Protein AF-A0A6I1R5K1-F1 (afdb_monomer)

Mean predicted aligned error: 6.06 Å

pLDDT: mean 92.63, std 6.83, range [60.19, 98.0]

Sequence (140 aa):
MSELDLLKAGERQMTICNACRYCEGYCAVFPAMELRRTFTKADLTYLANLCFDCRDCYYACQYAPPHEFGVNIPKLMAELRTETYRRYSWPAILSALFKRNGLAVTLITAAALLMILALVLAFRGSDVLLATHLGEGAFY

Structure (mmCIF, N/CA/C/O backbone):
data_AF-A0A6I1R5K1-F1
#
_entry.id   AF-A0A6I1R5K1-F1
#
loop_
_atom_site.group_PDB
_atom_site.id
_atom_site.type_symbol
_atom_site.label_atom_id
_atom_site.label_alt_id
_atom_site.label_comp_id
_atom_site.label_asym_id
_atom_site.label_entity_id
_atom_site.label_seq_id
_atom_site.pdbx_PDB_ins_code
_atom_site.Cartn_x
_atom_site.Cartn_y
_atom_site.Cartn_z
_atom_site.occupancy
_atom_site.B_iso_or_equiv
_atom_site.auth_seq_id
_atom_site.auth_comp_id
_atom_site.auth_asym_id
_atom_site.auth_atom_id
_atom_site.pdbx_PDB_model_num
ATOM 1 N N . MET A 1 1 ? 8.895 -3.857 10.808 1.00 74.94 1 MET A N 1
ATOM 2 C CA . MET A 1 1 ? 7.894 -4.428 11.730 1.00 74.94 1 MET A CA 1
ATOM 3 C C . MET A 1 1 ? 7.699 -5.887 11.370 1.00 74.94 1 MET A C 1
ATOM 5 O O . MET A 1 1 ? 7.860 -6.215 10.198 1.00 74.94 1 MET A O 1
ATOM 9 N N . SER A 1 2 ? 7.450 -6.759 12.345 1.00 89.44 2 SER A N 1
ATOM 10 C CA . SER A 1 2 ? 7.074 -8.146 12.051 1.00 89.44 2 SER A CA 1
ATOM 11 C C . SER A 1 2 ? 5.627 -8.212 11.545 1.00 89.44 2 SER A C 1
ATOM 13 O O . SER A 1 2 ? 4.863 -7.265 11.732 1.00 89.44 2 SER A O 1
ATOM 15 N N . GLU A 1 3 ? 5.225 -9.328 10.930 1.00 91.31 3 GLU A N 1
ATOM 16 C CA . GLU A 1 3 ? 3.824 -9.534 10.529 1.00 91.31 3 GLU A CA 1
ATOM 17 C C . GLU A 1 3 ? 2.873 -9.437 11.730 1.00 91.31 3 GLU A C 1
ATOM 19 O O . GLU A 1 3 ? 1.810 -8.833 11.631 1.00 91.31 3 GLU A O 1
ATOM 24 N N . LEU A 1 4 ? 3.264 -9.982 12.886 1.00 95.12 4 LEU A N 1
ATOM 25 C CA . LEU A 1 4 ? 2.448 -9.918 14.097 1.00 95.12 4 LEU A CA 1
ATOM 26 C C . LEU A 1 4 ? 2.225 -8.470 14.552 1.00 95.12 4 LEU A C 1
ATOM 28 O O . LEU A 1 4 ? 1.115 -8.120 14.950 1.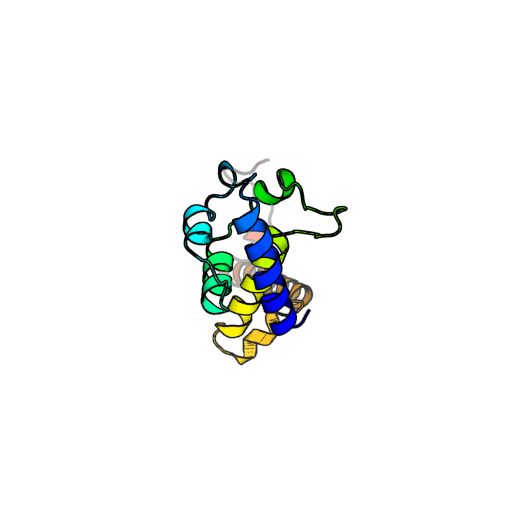00 95.12 4 LEU A O 1
ATOM 32 N N . ASP A 1 5 ? 3.255 -7.627 14.461 1.00 96.50 5 ASP A N 1
ATOM 33 C CA . ASP A 1 5 ? 3.136 -6.205 14.795 1.00 96.50 5 ASP A CA 1
ATOM 34 C C . ASP A 1 5 ? 2.190 -5.487 13.827 1.00 96.50 5 ASP A C 1
ATOM 36 O O . ASP A 1 5 ? 1.389 -4.660 14.258 1.00 96.50 5 ASP A O 1
ATOM 40 N N . LEU A 1 6 ? 2.244 -5.824 12.532 1.00 96.06 6 LEU A N 1
ATOM 41 C CA . LEU A 1 6 ? 1.338 -5.274 11.519 1.00 96.06 6 LEU A CA 1
ATOM 42 C C . LEU A 1 6 ? -0.112 -5.688 11.765 1.00 96.06 6 LEU A C 1
ATOM 44 O O . LEU A 1 6 ? -1.005 -4.857 11.645 1.00 96.06 6 LEU A O 1
ATOM 48 N N . LEU A 1 7 ? -0.358 -6.944 12.144 1.00 97.31 7 LEU A N 1
ATOM 49 C CA . LEU A 1 7 ? -1.706 -7.423 12.454 1.00 97.31 7 LEU A CA 1
ATOM 50 C C . LEU A 1 7 ? -2.275 -6.737 13.701 1.00 97.31 7 LEU A C 1
ATOM 52 O O . LEU A 1 7 ? -3.405 -6.260 13.661 1.00 97.31 7 LEU A O 1
ATOM 56 N N . LYS A 1 8 ? -1.475 -6.593 14.767 1.00 97.75 8 LYS A N 1
ATOM 57 C CA . LYS A 1 8 ? -1.873 -5.849 15.976 1.00 97.75 8 LYS A CA 1
ATOM 58 C C . LYS A 1 8 ? -2.135 -4.370 15.681 1.00 97.75 8 LYS A C 1
ATOM 60 O O . LYS A 1 8 ? -3.121 -3.801 16.147 1.00 97.75 8 LYS A O 1
ATOM 65 N N . ALA A 1 9 ? -1.265 -3.736 14.891 1.00 97.50 9 ALA A N 1
ATOM 66 C CA . ALA A 1 9 ? -1.455 -2.356 14.456 1.00 97.50 9 ALA A CA 1
ATOM 67 C C . ALA A 1 9 ? -2.706 -2.212 13.578 1.00 97.50 9 ALA A C 1
ATOM 69 O O . ALA A 1 9 ? -3.423 -1.220 13.708 1.00 97.50 9 ALA A O 1
ATOM 70 N N . GLY A 1 10 ? -2.976 -3.205 12.729 1.00 97.44 10 GLY A N 1
ATOM 71 C CA . GLY A 1 10 ? -4.160 -3.280 11.890 1.00 97.44 10 GLY A CA 1
ATOM 72 C C . GLY A 1 10 ? -5.435 -3.348 12.700 1.00 97.44 10 GLY A C 1
ATOM 73 O O . GLY A 1 10 ? -6.303 -2.498 12.536 1.00 97.44 10 GLY A O 1
ATOM 74 N N . GLU A 1 11 ? -5.515 -4.282 13.637 1.00 97.94 11 GLU A N 1
ATOM 75 C CA . GLU A 1 11 ? -6.666 -4.414 14.523 1.00 97.94 11 GLU A CA 1
ATOM 76 C C . GLU A 1 11 ? -6.954 -3.107 15.275 1.00 97.94 11 GLU A C 1
ATOM 78 O O . GLU A 1 11 ? -8.075 -2.594 15.229 1.00 97.94 11 GLU A O 1
ATOM 83 N N . ARG A 1 12 ? -5.923 -2.496 15.875 1.00 97.75 12 ARG A N 1
ATOM 84 C CA . ARG A 1 12 ? -6.049 -1.220 16.593 1.00 97.75 12 ARG A CA 1
ATOM 85 C C . ARG A 1 12 ? -6.531 -0.088 15.686 1.00 97.75 12 ARG A C 1
ATOM 87 O O . ARG A 1 12 ? -7.491 0.602 16.020 1.00 97.75 12 ARG A O 1
ATOM 94 N N . GLN A 1 13 ? -5.849 0.149 14.567 1.00 97.62 13 GLN A N 1
ATOM 95 C CA . GLN A 1 13 ? -6.148 1.299 13.711 1.00 97.62 13 GLN A CA 1
ATOM 96 C C . GLN A 1 13 ? -7.495 1.156 13.003 1.00 97.62 13 GLN A C 1
ATOM 98 O O . GLN A 1 13 ? -8.215 2.143 12.880 1.00 97.62 13 GLN A O 1
ATOM 103 N N . MET A 1 14 ? -7.868 -0.058 12.592 1.00 97.50 14 MET A N 1
ATOM 104 C CA . MET A 1 14 ? -9.171 -0.310 11.980 1.00 97.50 14 MET A CA 1
ATOM 105 C C . MET A 1 14 ? -10.312 -0.188 12.992 1.00 97.50 14 MET A C 1
ATOM 107 O O . MET A 1 14 ? -11.361 0.348 12.648 1.00 97.50 14 MET A O 1
ATOM 111 N N . THR A 1 15 ? -10.089 -0.575 14.252 1.00 97.06 15 THR A N 1
ATOM 112 C CA . THR A 1 15 ? -11.052 -0.333 15.340 1.00 97.06 15 THR A CA 1
ATOM 113 C C . THR A 1 15 ? -11.280 1.165 15.558 1.00 97.06 15 THR A C 1
ATOM 115 O O . THR A 1 15 ? -12.423 1.609 15.603 1.00 97.06 15 THR A O 1
ATOM 118 N N . ILE A 1 16 ? -10.210 1.969 15.605 1.00 96.75 16 ILE A N 1
ATOM 119 C CA . ILE A 1 16 ? -10.315 3.436 15.714 1.00 96.75 16 ILE A CA 1
ATOM 120 C C . ILE A 1 16 ? -11.026 4.026 14.484 1.00 96.75 16 ILE A C 1
ATOM 122 O O . ILE A 1 16 ? -11.903 4.878 14.619 1.00 96.75 16 ILE A O 1
ATOM 126 N N . CYS A 1 17 ? -10.678 3.559 13.282 1.00 96.25 17 CYS A N 1
ATOM 127 C CA . CYS A 1 17 ? -11.280 4.009 12.029 1.00 96.25 17 CYS A CA 1
ATOM 128 C C . CYS A 1 17 ? -12.792 3.736 11.990 1.00 96.25 17 CYS A C 1
ATOM 130 O O . CYS A 1 17 ? -13.562 4.661 11.724 1.00 96.25 17 CYS A O 1
ATOM 132 N N . ASN A 1 18 ? -13.216 2.509 12.316 1.00 96.44 18 ASN A N 1
ATOM 133 C CA . ASN A 1 18 ? -14.629 2.122 12.310 1.00 96.44 18 ASN A CA 1
ATOM 134 C C . ASN A 1 18 ? -15.432 2.764 13.452 1.00 96.44 18 ASN A C 1
ATOM 136 O O . ASN A 1 18 ? -16.634 2.959 13.322 1.00 96.44 18 ASN A O 1
ATOM 140 N N . ALA A 1 19 ? -14.786 3.134 14.559 1.00 95.56 19 ALA A N 1
ATOM 141 C CA . ALA A 1 19 ? -15.440 3.903 15.615 1.00 95.56 19 ALA A CA 1
ATOM 142 C C . ALA A 1 19 ? -15.668 5.371 15.210 1.00 95.56 19 ALA A C 1
ATOM 144 O O . ALA A 1 19 ? -16.709 5.942 15.515 1.00 95.56 19 ALA A O 1
ATOM 145 N N . CYS A 1 20 ? -14.696 5.987 14.527 1.00 96.25 20 CYS A N 1
ATOM 146 C CA . CYS A 1 20 ? -14.725 7.411 14.188 1.00 96.25 20 CYS A CA 1
ATOM 147 C C . CYS A 1 20 ? -15.591 7.730 12.968 1.00 96.25 20 CYS A C 1
ATOM 149 O O . CYS A 1 20 ? -16.335 8.706 12.984 1.00 96.25 20 CYS A O 1
ATOM 151 N N . ARG A 1 21 ? -15.442 6.950 11.890 1.00 95.31 21 ARG A N 1
ATOM 152 C CA . ARG A 1 21 ? -16.187 7.062 10.620 1.00 95.31 21 ARG A CA 1
ATOM 153 C C . ARG A 1 21 ? -16.194 8.435 9.926 1.00 95.31 21 ARG A C 1
ATOM 155 O O . ARG A 1 21 ? -16.790 8.573 8.869 1.00 95.31 21 ARG A O 1
ATOM 162 N N . TYR A 1 22 ? -15.464 9.430 10.430 1.00 94.31 22 TYR A N 1
ATOM 163 C CA . TYR A 1 22 ? -15.468 10.800 9.902 1.00 94.31 22 TYR A CA 1
ATOM 164 C C . TYR A 1 22 ? -15.126 10.889 8.406 1.00 94.31 22 TYR A C 1
ATOM 166 O O . TYR A 1 22 ? -15.685 11.702 7.677 1.00 94.31 22 TYR A O 1
ATOM 174 N N . CYS A 1 23 ? -14.203 10.044 7.941 1.00 93.81 23 CYS A N 1
ATOM 175 C CA . CYS A 1 23 ? -13.742 10.023 6.554 1.00 93.81 23 CYS A CA 1
ATOM 176 C C . CYS A 1 23 ? -14.414 8.939 5.688 1.00 93.81 23 CYS A C 1
ATOM 178 O O . CYS A 1 23 ? -13.885 8.605 4.627 1.00 93.81 23 CYS A O 1
ATOM 180 N N . GLU A 1 24 ? -15.552 8.375 6.111 1.00 94.31 24 GLU A N 1
ATOM 181 C CA . GLU A 1 24 ? -16.179 7.231 5.429 1.00 94.31 24 GLU A CA 1
ATOM 182 C C . GLU A 1 24 ? -16.499 7.489 3.950 1.00 94.31 24 GLU A C 1
ATOM 184 O O . GLU A 1 24 ? -16.238 6.629 3.113 1.00 94.31 24 GLU A O 1
ATOM 189 N N . GLY A 1 25 ? -16.941 8.704 3.606 1.00 94.94 25 GLY A N 1
ATOM 190 C CA . GLY A 1 25 ? -17.258 9.092 2.227 1.00 94.94 25 GLY A CA 1
ATOM 191 C C . GLY A 1 25 ? -16.047 9.246 1.297 1.00 94.94 25 GLY A C 1
ATOM 192 O O . GLY A 1 25 ? -16.221 9.288 0.084 1.00 94.94 25 GLY A O 1
ATOM 193 N N . TYR A 1 26 ? -14.824 9.306 1.835 1.00 95.62 26 TYR A N 1
ATOM 194 C CA . TYR A 1 26 ? -13.596 9.439 1.038 1.00 95.62 26 TYR A CA 1
ATOM 195 C C . TYR A 1 26 ? -13.001 8.088 0.628 1.00 95.62 26 TYR A C 1
ATOM 197 O O . TYR A 1 26 ? -12.158 8.016 -0.262 1.00 95.62 26 TYR A O 1
ATOM 205 N N . CYS A 1 27 ? -13.375 7.002 1.307 1.00 96.31 27 CYS A N 1
ATOM 206 C CA . CYS A 1 27 ? -12.711 5.715 1.161 1.00 96.31 27 CYS A CA 1
ATOM 207 C C . CYS A 1 27 ? -13.632 4.688 0.499 1.00 96.31 27 CYS A C 1
ATOM 209 O O . CYS A 1 27 ? -14.542 4.161 1.130 1.00 96.31 27 CYS A O 1
ATOM 211 N N . ALA A 1 28 ? -13.325 4.296 -0.740 1.00 95.69 28 ALA A N 1
ATOM 212 C CA . ALA A 1 28 ? -14.084 3.260 -1.454 1.00 95.69 28 ALA A CA 1
ATOM 213 C C . ALA A 1 28 ? -14.036 1.869 -0.782 1.00 95.69 28 ALA A C 1
ATOM 215 O O . ALA A 1 28 ? -14.866 1.010 -1.065 1.00 95.69 28 ALA A O 1
ATOM 216 N N . VAL A 1 29 ? -13.081 1.634 0.125 1.00 96.44 29 VAL A N 1
ATOM 217 C CA . VAL A 1 29 ? -12.977 0.388 0.911 1.00 96.44 29 VAL A CA 1
ATOM 218 C C . VAL A 1 29 ? -13.914 0.401 2.123 1.00 96.44 29 VAL A C 1
ATOM 220 O O . VAL A 1 29 ? -14.210 -0.652 2.693 1.00 96.44 29 VAL A O 1
ATOM 223 N N . PHE A 1 30 ? -14.388 1.578 2.536 1.00 96.25 30 PHE A N 1
ATOM 224 C CA . PHE A 1 30 ? -15.159 1.746 3.761 1.00 96.25 30 PH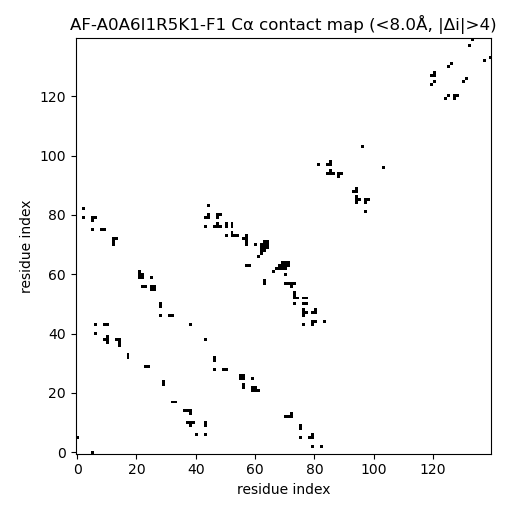E A CA 1
ATOM 225 C C . PHE A 1 30 ? -16.420 0.870 3.829 1.00 96.25 30 PHE A C 1
ATOM 227 O O . PHE A 1 30 ? -16.587 0.222 4.861 1.00 96.25 30 PHE A O 1
ATOM 234 N N . PRO A 1 31 ? -17.229 0.718 2.757 1.00 96.38 31 PRO A N 1
ATOM 235 C CA . PRO A 1 31 ? -18.410 -0.149 2.782 1.00 96.38 31 PRO A CA 1
ATOM 236 C C . PRO A 1 31 ? -18.097 -1.612 3.108 1.00 96.38 31 PRO A C 1
ATOM 238 O O . PRO A 1 31 ? -18.886 -2.304 3.739 1.00 96.38 31 PRO A O 1
ATOM 241 N N . ALA A 1 32 ? -16.923 -2.110 2.709 1.00 96.44 32 ALA A N 1
ATOM 242 C CA . ALA A 1 32 ? -16.482 -3.436 3.123 1.00 96.44 32 ALA A CA 1
ATOM 243 C C . ALA A 1 32 ? -16.005 -3.418 4.583 1.00 96.44 32 ALA A C 1
ATOM 245 O O . ALA A 1 32 ? -16.286 -4.333 5.357 1.00 96.44 32 ALA A O 1
ATOM 246 N N . MET A 1 33 ? -15.252 -2.392 4.962 1.00 96.38 33 MET A N 1
ATOM 247 C CA . MET A 1 33 ? -14.650 -2.253 6.284 1.00 96.38 33 MET A CA 1
ATOM 248 C C . MET A 1 33 ? -15.693 -2.178 7.406 1.00 96.38 33 MET A C 1
ATOM 250 O O . MET A 1 33 ? -15.564 -2.893 8.397 1.00 96.38 33 MET A O 1
ATOM 254 N N . GLU A 1 34 ? -16.741 -1.375 7.233 1.00 95.38 34 GLU A N 1
ATOM 255 C CA . GLU A 1 34 ? -17.719 -1.079 8.284 1.00 95.38 34 GLU A CA 1
ATOM 256 C C . GLU A 1 34 ? -18.556 -2.281 8.737 1.00 95.38 34 GLU A C 1
ATOM 258 O O . GLU A 1 34 ? -19.043 -2.313 9.867 1.00 95.38 34 GLU A O 1
ATOM 263 N N . LEU A 1 35 ? -18.672 -3.304 7.885 1.00 94.81 35 LEU A N 1
ATOM 264 C CA . LEU A 1 35 ? -19.398 -4.544 8.172 1.00 94.81 35 LEU A CA 1
ATOM 265 C C . LEU A 1 35 ? -18.694 -5.411 9.231 1.00 94.81 35 LEU A C 1
ATOM 267 O O . LEU A 1 35 ? -19.230 -6.435 9.657 1.00 94.81 35 LEU A O 1
ATOM 271 N N . ARG A 1 36 ? -17.482 -5.031 9.654 1.00 94.56 36 ARG A N 1
ATOM 272 C CA . ARG A 1 36 ? -16.623 -5.799 10.559 1.00 94.56 36 ARG A CA 1
ATOM 273 C C . ARG A 1 36 ? -16.546 -5.139 11.930 1.00 94.56 36 ARG A C 1
ATOM 275 O O . ARG A 1 36 ? -16.199 -3.970 12.056 1.00 94.56 36 ARG A O 1
ATOM 282 N N . ARG A 1 37 ? -16.814 -5.920 12.978 1.00 91.50 37 ARG A N 1
ATOM 283 C CA . ARG A 1 37 ? -16.642 -5.499 14.385 1.00 91.50 37 ARG A CA 1
ATOM 284 C C . ARG A 1 37 ? -15.290 -5.908 14.963 1.00 91.50 37 ARG A C 1
ATOM 286 O O . ARG A 1 37 ? -14.788 -5.267 15.875 1.00 91.50 37 ARG A O 1
ATOM 293 N N . THR A 1 38 ? -14.720 -6.975 14.420 1.00 94.38 38 THR A N 1
ATOM 294 C CA . THR A 1 38 ? -13.397 -7.503 14.750 1.00 94.38 38 THR A CA 1
ATOM 295 C C . THR A 1 38 ? -12.596 -7.606 13.465 1.00 94.38 38 THR A C 1
ATOM 297 O O . THR A 1 38 ? -13.129 -8.054 12.450 1.00 94.38 38 THR A O 1
ATOM 300 N N . PHE A 1 39 ? -11.324 -7.224 13.499 1.00 97.25 39 PHE A N 1
ATOM 301 C CA . PHE A 1 39 ? -10.469 -7.219 12.315 1.00 97.25 39 PHE A CA 1
ATOM 302 C C . PHE A 1 39 ? -9.492 -8.385 12.377 1.00 97.25 39 PHE A C 1
ATOM 304 O O . PHE A 1 39 ? -8.361 -8.250 12.839 1.00 97.25 39 PHE A O 1
ATOM 311 N N . THR A 1 40 ? -9.947 -9.554 11.923 1.00 97.19 40 THR A N 1
ATOM 312 C CA . THR A 1 40 ? -9.105 -10.752 11.893 1.00 97.19 40 THR A CA 1
ATOM 313 C C . THR A 1 40 ? -7.978 -10.605 10.871 1.00 97.19 40 THR A C 1
ATOM 315 O O . THR A 1 40 ? -8.004 -9.751 9.982 1.00 97.19 40 THR A O 1
ATOM 318 N N . LYS A 1 41 ? -6.995 -11.508 10.919 1.00 96.88 41 LYS A N 1
ATOM 319 C CA . LYS A 1 41 ? -5.956 -11.592 9.885 1.00 96.88 41 LYS A CA 1
ATOM 320 C C . LYS A 1 41 ? -6.531 -11.715 8.470 1.00 96.88 41 LYS A C 1
ATOM 322 O O . LYS A 1 41 ? -5.987 -11.109 7.547 1.00 96.88 41 LYS A O 1
ATOM 327 N N . ALA A 1 42 ? -7.598 -12.494 8.292 1.00 96.25 42 ALA A N 1
ATOM 328 C CA . ALA A 1 42 ? -8.239 -12.669 6.991 1.00 96.25 42 ALA A CA 1
ATOM 329 C C . ALA A 1 42 ? -8.888 -11.360 6.518 1.00 96.25 42 ALA A C 1
ATOM 331 O O . ALA A 1 42 ? -8.693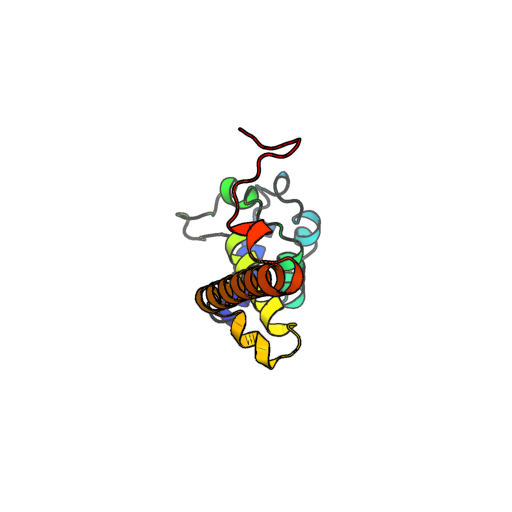 -10.964 5.371 1.00 96.25 42 ALA A O 1
ATOM 332 N N . ASP A 1 43 ? -9.565 -10.645 7.419 1.00 97.69 43 ASP A N 1
ATOM 333 C CA . ASP A 1 43 ? -10.170 -9.345 7.121 1.00 97.69 43 ASP A CA 1
ATOM 334 C C . ASP A 1 43 ? -9.126 -8.301 6.742 1.00 97.69 43 ASP A C 1
ATOM 336 O O . ASP A 1 43 ? -9.266 -7.634 5.724 1.00 97.69 43 ASP A O 1
ATOM 340 N N . LEU A 1 44 ? -8.050 -8.190 7.522 1.00 97.62 44 LEU A N 1
ATOM 341 C CA . LEU A 1 44 ? -6.958 -7.260 7.240 1.00 97.62 44 LEU A CA 1
ATOM 342 C C . LEU A 1 44 ? -6.260 -7.591 5.916 1.00 97.62 44 LEU A C 1
ATOM 344 O O . LEU A 1 44 ? -5.951 -6.689 5.145 1.00 97.62 44 LEU A O 1
ATOM 348 N N . THR A 1 45 ? -6.067 -8.878 5.618 1.00 96.81 45 THR A N 1
ATOM 349 C CA . THR A 1 45 ? -5.522 -9.346 4.332 1.00 96.81 45 THR A CA 1
ATOM 350 C C . THR A 1 45 ? -6.428 -8.948 3.166 1.00 96.81 45 THR A C 1
ATOM 352 O O . THR A 1 45 ? -5.946 -8.462 2.143 1.00 96.81 45 THR A O 1
ATOM 355 N N . TYR A 1 46 ? -7.739 -9.137 3.322 1.00 96.94 46 TYR A N 1
ATOM 356 C CA . TYR A 1 46 ? -8.737 -8.775 2.322 1.00 96.94 46 TYR A CA 1
ATOM 357 C C . TYR A 1 46 ? -8.786 -7.258 2.100 1.00 96.94 46 TYR A C 1
ATOM 359 O O . TYR A 1 46 ? -8.625 -6.794 0.973 1.00 96.94 46 TYR A O 1
ATOM 367 N N . LEU A 1 47 ? -8.912 -6.472 3.172 1.00 97.62 47 LEU A N 1
ATOM 368 C CA . LEU A 1 47 ? -8.968 -5.009 3.108 1.00 97.62 47 LEU A CA 1
ATOM 369 C C . LEU A 1 47 ? -7.674 -4.403 2.542 1.00 97.62 47 LEU A C 1
ATOM 371 O O . LEU A 1 47 ? -7.739 -3.463 1.752 1.00 97.62 47 LEU A O 1
ATOM 375 N N . ALA A 1 48 ? -6.506 -4.967 2.866 1.00 97.50 48 ALA A N 1
ATOM 376 C CA . ALA A 1 48 ? -5.224 -4.519 2.321 1.00 97.50 48 ALA A CA 1
ATOM 377 C C . ALA A 1 48 ? -5.133 -4.673 0.794 1.00 97.50 48 ALA A C 1
ATOM 379 O O . ALA A 1 48 ? -4.480 -3.862 0.135 1.00 97.50 48 ALA A O 1
ATOM 380 N N . ASN A 1 49 ? -5.808 -5.681 0.233 1.00 96.94 49 ASN A N 1
ATOM 381 C CA . ASN A 1 49 ? -5.878 -5.922 -1.209 1.00 96.94 49 ASN A CA 1
ATOM 382 C C . ASN A 1 49 ? -7.056 -5.209 -1.894 1.00 96.94 49 ASN A C 1
ATOM 384 O O . ASN A 1 49 ? -7.057 -5.094 -3.115 1.00 96.94 49 ASN A O 1
ATOM 388 N N . LEU A 1 50 ? -8.018 -4.679 -1.131 1.00 97.00 50 LEU A N 1
ATOM 389 C CA . LEU A 1 50 ? -9.007 -3.719 -1.635 1.00 97.00 50 LEU A CA 1
ATOM 390 C C . LEU A 1 50 ? -8.486 -2.273 -1.641 1.00 97.00 50 LEU A C 1
ATOM 392 O O . LEU A 1 50 ? -9.009 -1.427 -2.360 1.00 97.00 50 LEU A O 1
ATOM 396 N N . CYS A 1 51 ? -7.489 -1.959 -0.811 1.00 97.31 51 CYS A N 1
ATOM 397 C CA . CYS A 1 51 ? -6.957 -0.609 -0.670 1.00 97.31 51 CYS A CA 1
ATOM 398 C C . CYS A 1 51 ? -6.077 -0.197 -1.859 1.00 97.31 51 CYS A C 1
ATOM 400 O O . CYS A 1 51 ? -5.020 -0.782 -2.099 1.00 97.31 51 CYS A O 1
ATOM 402 N N . PHE A 1 52 ? -6.466 0.892 -2.527 1.00 95.44 52 PHE A N 1
ATOM 403 C CA . PHE A 1 52 ? -5.751 1.466 -3.673 1.00 95.44 52 PHE A CA 1
ATOM 404 C C . PHE A 1 52 ? -4.679 2.512 -3.315 1.00 95.44 52 PHE A C 1
ATOM 406 O O . PHE A 1 52 ? -4.101 3.105 -4.215 1.00 95.44 52 PHE A O 1
ATOM 413 N N . ASP A 1 53 ? -4.404 2.759 -2.027 1.00 96.38 53 ASP A N 1
ATOM 414 C CA . ASP A 1 53 ? -3.447 3.792 -1.571 1.00 96.38 53 ASP A CA 1
ATOM 415 C C . ASP A 1 53 ? -3.710 5.195 -2.179 1.00 96.38 53 ASP A C 1
ATOM 417 O O . ASP A 1 53 ? -2.777 5.930 -2.488 1.00 96.38 53 ASP A O 1
ATOM 421 N N . CYS A 1 54 ? -4.983 5.595 -2.338 1.00 96.88 54 CYS A N 1
ATOM 422 C CA . CYS A 1 54 ? -5.344 6.951 -2.793 1.00 96.88 54 CYS A CA 1
ATOM 423 C C . CYS A 1 54 ? -5.070 8.041 -1.740 1.00 96.88 54 CYS A C 1
ATOM 425 O O . CYS A 1 54 ? -4.885 9.201 -2.083 1.00 96.88 54 CYS A O 1
ATOM 427 N N . ARG A 1 55 ? -5.007 7.654 -0.457 1.00 97.06 55 ARG A N 1
ATOM 428 C CA . ARG A 1 55 ? -4.673 8.491 0.716 1.00 97.06 55 ARG A CA 1
ATOM 429 C C . ARG A 1 55 ? -5.676 9.577 1.105 1.00 97.06 55 ARG A C 1
ATOM 431 O O . ARG A 1 55 ? -5.443 10.231 2.118 1.00 97.06 55 ARG A O 1
ATOM 438 N N . ASP A 1 56 ? -6.823 9.693 0.447 1.00 96.88 56 ASP A N 1
ATOM 439 C CA . ASP A 1 56 ? -7.854 10.666 0.849 1.00 96.88 56 ASP A CA 1
ATOM 440 C C . ASP A 1 56 ? -8.306 10.477 2.304 1.00 96.88 56 ASP A C 1
ATOM 442 O O . ASP A 1 56 ? -8.401 11.437 3.069 1.00 96.88 56 ASP A O 1
ATOM 446 N N . CYS A 1 57 ? -8.476 9.223 2.741 1.00 96.62 57 CYS A N 1
ATOM 447 C CA . CYS A 1 57 ? -8.814 8.924 4.133 1.00 96.62 57 CYS A CA 1
ATOM 448 C C . CYS A 1 57 ? -7.734 9.365 5.130 1.00 96.62 57 CYS A C 1
ATOM 450 O O . CYS A 1 57 ? -8.069 9.683 6.264 1.00 96.62 57 CYS A O 1
ATOM 452 N N . TYR A 1 58 ? -6.459 9.397 4.727 1.00 97.62 58 TYR A N 1
ATOM 453 C CA . TYR A 1 58 ? -5.357 9.855 5.571 1.00 97.62 58 TYR A CA 1
ATOM 454 C C . TYR A 1 58 ? -5.375 11.374 5.720 1.00 97.62 58 TYR A C 1
ATOM 456 O O . TYR A 1 58 ? -5.283 11.868 6.839 1.00 97.62 58 TYR A O 1
ATOM 464 N N . TYR A 1 59 ? -5.556 12.105 4.617 1.00 97.12 59 TYR A N 1
ATOM 465 C CA . TYR A 1 59 ? -5.616 13.567 4.648 1.00 97.12 59 TYR A CA 1
ATOM 466 C C . TYR A 1 59 ? -6.842 14.095 5.401 1.00 97.12 59 TYR A C 1
ATOM 468 O O . TYR A 1 59 ? -6.754 15.128 6.056 1.00 97.12 59 TYR A O 1
ATOM 476 N N . ALA A 1 60 ? -7.961 13.368 5.365 1.00 97.00 60 ALA A N 1
ATOM 477 C CA . ALA A 1 60 ? -9.170 13.712 6.112 1.00 97.00 60 ALA A CA 1
ATOM 478 C C . ALA A 1 60 ? -9.197 13.168 7.559 1.00 97.00 60 ALA A C 1
ATOM 480 O O . ALA A 1 60 ? -10.173 13.388 8.281 1.00 97.00 60 ALA A O 1
ATOM 481 N N . CYS A 1 61 ? -8.185 12.410 7.999 1.00 97.50 61 CYS A N 1
ATOM 482 C CA . CYS A 1 61 ? -8.224 11.725 9.291 1.00 97.50 61 CYS A CA 1
ATOM 483 C C . CYS A 1 61 ? -7.945 12.677 10.463 1.00 97.50 61 CYS A C 1
ATOM 485 O O . CYS A 1 61 ? -6.853 13.225 10.576 1.00 97.50 61 CYS A O 1
ATOM 487 N N . GLN A 1 62 ? -8.876 12.750 11.420 1.00 96.62 62 GLN A N 1
ATOM 488 C CA . GLN A 1 62 ? -8.707 13.498 12.679 1.00 96.62 62 GLN A CA 1
ATOM 489 C C . GLN A 1 62 ? -7.572 12.955 13.565 1.00 96.62 62 GLN A C 1
ATOM 491 O O . GLN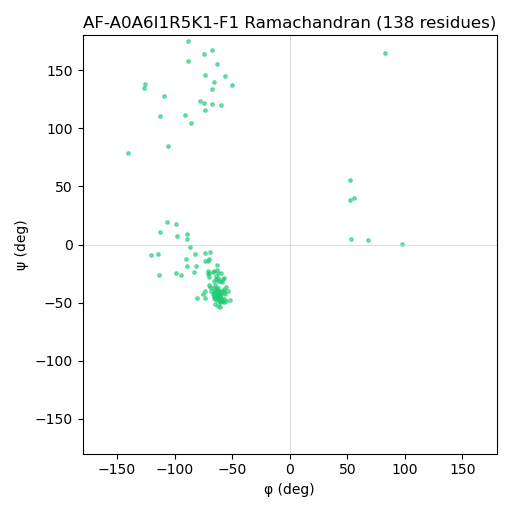 A 1 62 ? -7.045 13.653 14.426 1.00 96.62 62 GLN A O 1
ATOM 496 N N . TYR A 1 63 ? -7.209 11.687 13.361 1.00 97.94 63 TYR A N 1
ATOM 497 C CA . TYR A 1 63 ? -6.257 10.947 14.184 1.00 97.94 63 TYR A CA 1
ATOM 498 C C . TYR A 1 63 ? -4.959 10.604 13.449 1.00 97.94 63 TYR A C 1
ATOM 500 O O . TYR A 1 63 ? -4.168 9.801 13.957 1.00 97.94 63 TYR A O 1
ATOM 508 N N . ALA A 1 64 ? -4.734 11.182 12.264 1.00 97.44 64 ALA A N 1
ATOM 509 C CA . ALA A 1 64 ? -3.447 11.089 11.590 1.00 97.44 64 ALA A CA 1
ATOM 510 C C . ALA A 1 64 ? -2.340 11.762 12.426 1.00 97.44 64 ALA A C 1
ATOM 512 O O . ALA A 1 64 ? -2.623 12.643 13.244 1.00 97.44 64 ALA A O 1
ATOM 513 N N . PRO A 1 65 ? -1.064 11.363 12.254 1.00 96.81 65 PRO A N 1
ATOM 514 C CA . PRO A 1 65 ? 0.054 12.062 12.880 1.0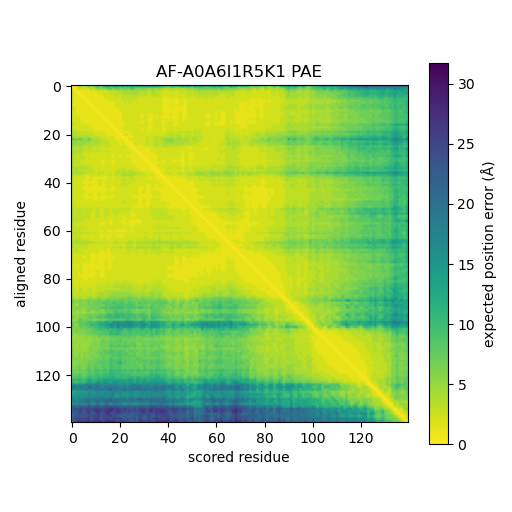0 96.81 65 PRO A CA 1
ATOM 515 C C . PRO A 1 65 ? -0.014 13.580 12.618 1.00 96.81 65 PRO A C 1
ATOM 517 O O . PRO A 1 65 ? -0.300 13.975 11.486 1.00 96.81 65 PRO A O 1
ATOM 520 N N . PRO A 1 66 ? 0.257 14.430 13.628 1.00 96.19 66 PRO A N 1
ATOM 521 C CA . PRO A 1 66 ? 0.942 14.132 14.893 1.00 96.19 66 PRO A CA 1
ATOM 522 C C . PRO A 1 66 ? 0.042 13.669 16.056 1.00 96.19 66 PRO A C 1
ATOM 524 O O . PRO A 1 66 ? 0.534 13.569 17.176 1.00 96.19 66 PRO A O 1
ATOM 527 N N . HIS A 1 67 ? -1.247 13.385 15.832 1.00 97.25 67 HIS A N 1
ATOM 528 C CA . HIS A 1 67 ? -2.139 12.900 16.893 1.00 97.25 67 HIS A CA 1
ATOM 529 C C . HIS A 1 67 ? -1.590 11.622 17.558 1.00 97.25 67 HIS A C 1
ATOM 531 O O . HIS A 1 67 ? -1.034 10.757 16.878 1.00 97.25 67 HIS A O 1
ATOM 537 N N . GLU A 1 68 ? -1.798 11.455 18.870 1.00 96.38 68 GLU A N 1
ATOM 538 C CA . GLU A 1 68 ? -1.255 10.336 19.667 1.00 96.38 68 GLU A CA 1
ATOM 539 C C . GLU A 1 68 ? -1.661 8.946 19.147 1.00 96.38 68 GLU A C 1
ATOM 541 O O . GLU A 1 68 ? -0.929 7.963 19.269 1.00 96.38 68 GLU A O 1
ATOM 546 N N . PHE A 1 69 ? -2.828 8.855 18.509 1.00 96.81 69 PHE A N 1
ATOM 547 C CA . PHE A 1 69 ? -3.287 7.611 17.901 1.00 96.81 69 PHE A CA 1
ATOM 548 C C . PHE A 1 69 ? -2.486 7.219 16.655 1.00 96.81 69 PHE A C 1
ATOM 550 O O . PHE A 1 69 ? -2.371 6.017 16.384 1.00 96.81 69 PHE A O 1
ATOM 557 N N . GLY A 1 70 ? -1.914 8.193 15.942 1.00 97.38 70 GLY A N 1
ATOM 558 C CA . GLY A 1 70 ? -1.024 7.985 14.804 1.00 97.38 70 GLY A CA 1
ATOM 559 C C . GLY A 1 70 ? -1.629 7.127 13.693 1.00 97.38 70 GLY A C 1
ATOM 560 O O . GLY A 1 70 ? -0.945 6.258 13.153 1.00 97.38 70 GLY A O 1
ATOM 561 N N . VAL A 1 71 ? -2.916 7.312 13.389 1.00 97.88 71 VAL A N 1
ATOM 562 C CA . VAL A 1 71 ? -3.639 6.499 12.403 1.00 97.88 71 VAL A CA 1
ATOM 563 C C . VAL A 1 71 ? -3.092 6.774 11.002 1.00 97.88 71 VAL A C 1
ATOM 565 O O . VAL A 1 71 ? -3.127 7.893 10.501 1.00 97.88 71 VAL A O 1
ATOM 568 N N . ASN A 1 72 ? -2.594 5.732 10.345 1.00 97.81 72 ASN A N 1
ATOM 569 C CA . ASN A 1 72 ? -2.112 5.772 8.974 1.00 97.81 72 ASN A CA 1
ATOM 570 C C . ASN A 1 72 ? -2.529 4.491 8.240 1.00 97.81 72 ASN A C 1
ATOM 572 O O . ASN A 1 72 ? -1.740 3.559 8.053 1.00 97.81 72 ASN A O 1
ATOM 576 N N . ILE A 1 73 ? -3.802 4.463 7.833 1.00 96.88 73 ILE A N 1
ATOM 577 C CA . ILE A 1 73 ? -4.407 3.335 7.118 1.00 96.88 73 ILE A CA 1
ATOM 578 C C . ILE A 1 73 ? -3.680 3.025 5.801 1.00 96.88 73 ILE A C 1
ATOM 580 O O . ILE A 1 73 ? -3.367 1.854 5.592 1.00 96.88 73 ILE A O 1
ATOM 584 N N . PRO A 1 74 ? -3.345 4.000 4.929 1.00 97.38 74 PRO A N 1
ATOM 585 C CA . PRO A 1 74 ? -2.718 3.671 3.650 1.00 97.38 74 PRO A CA 1
ATOM 586 C C . PRO A 1 74 ? -1.350 2.999 3.814 1.00 97.38 74 PRO A C 1
ATOM 588 O O . PRO A 1 74 ? -1.091 1.969 3.190 1.00 97.38 74 PRO A O 1
ATOM 591 N N . LYS A 1 75 ? -0.508 3.499 4.733 1.00 97.25 75 LYS A N 1
ATOM 592 C CA . LYS A 1 75 ? 0.785 2.873 5.048 1.00 97.25 75 LYS A CA 1
ATOM 593 C C . LYS A 1 75 ? 0.608 1.449 5.575 1.00 97.25 75 LYS A C 1
ATOM 595 O O . LYS A 1 75 ? 1.251 0.530 5.076 1.00 97.25 75 LYS A O 1
ATOM 600 N N . LEU A 1 76 ? -0.276 1.267 6.556 1.00 97.62 76 LEU A N 1
ATOM 601 C CA . LEU A 1 76 ? -0.574 -0.038 7.145 1.00 97.62 76 LEU A CA 1
ATOM 602 C C . LEU A 1 76 ? -1.043 -1.046 6.080 1.00 97.62 76 LEU A C 1
ATOM 604 O O . LEU A 1 76 ? -0.552 -2.173 6.038 1.00 97.62 76 LEU A O 1
ATOM 608 N N . MET A 1 77 ? -1.971 -0.645 5.208 1.00 97.75 77 MET A N 1
ATOM 609 C CA . MET A 1 77 ? -2.498 -1.509 4.148 1.00 97.75 77 MET A CA 1
ATOM 610 C C . MET A 1 77 ? -1.432 -1.844 3.102 1.00 97.75 77 MET A C 1
ATOM 612 O O . MET A 1 77 ? -1.372 -2.982 2.642 1.00 97.75 77 MET A O 1
ATOM 616 N N . ALA A 1 78 ? -0.552 -0.900 2.758 1.00 96.25 78 ALA A N 1
ATOM 617 C CA . ALA A 1 78 ? 0.574 -1.154 1.861 1.00 96.25 78 ALA A CA 1
ATOM 618 C C . ALA A 1 78 ? 1.579 -2.163 2.451 1.00 96.25 78 ALA A C 1
ATOM 620 O O . ALA A 1 78 ? 2.039 -3.070 1.749 1.00 96.25 78 ALA A O 1
ATOM 621 N N . GLU A 1 79 ? 1.891 -2.047 3.744 1.00 95.44 79 GLU A N 1
ATOM 622 C CA . GLU A 1 79 ? 2.776 -2.978 4.452 1.00 95.44 79 GLU A CA 1
ATOM 623 C C . GLU A 1 79 ? 2.152 -4.382 4.552 1.00 95.44 79 GLU A C 1
ATOM 625 O O . GLU A 1 79 ? 2.808 -5.367 4.207 1.00 95.44 79 GLU A O 1
ATOM 630 N N . LEU A 1 80 ? 0.868 -4.481 4.924 1.00 96.38 80 LEU A N 1
ATOM 631 C CA . LEU A 1 80 ? 0.132 -5.750 4.952 1.00 96.38 80 LEU A CA 1
ATOM 632 C C . LEU A 1 80 ? 0.068 -6.401 3.566 1.00 96.38 80 LEU A C 1
ATOM 634 O O . LEU A 1 80 ? 0.375 -7.584 3.431 1.00 96.38 80 LEU A O 1
ATOM 638 N N . ARG A 1 81 ? -0.261 -5.639 2.518 1.00 95.19 81 ARG A N 1
ATOM 639 C CA . ARG A 1 81 ? -0.314 -6.136 1.134 1.00 95.19 81 ARG A CA 1
ATOM 640 C C . ARG A 1 81 ? 1.038 -6.670 0.665 1.00 95.19 81 ARG A C 1
ATOM 642 O O . ARG A 1 81 ? 1.095 -7.741 0.065 1.00 95.19 81 ARG A O 1
ATOM 649 N N . THR A 1 82 ? 2.134 -5.998 1.007 1.00 92.62 82 THR A N 1
ATOM 650 C CA . THR A 1 82 ? 3.488 -6.483 0.688 1.00 92.62 82 THR A CA 1
ATOM 651 C C . THR A 1 82 ? 3.776 -7.842 1.339 1.00 92.62 82 THR A C 1
ATOM 653 O O . THR A 1 82 ? 4.343 -8.727 0.695 1.00 92.62 82 THR A O 1
ATOM 656 N N . GLU A 1 83 ? 3.336 -8.055 2.583 1.00 92.19 83 GLU A N 1
ATOM 657 C CA . GLU A 1 83 ? 3.475 -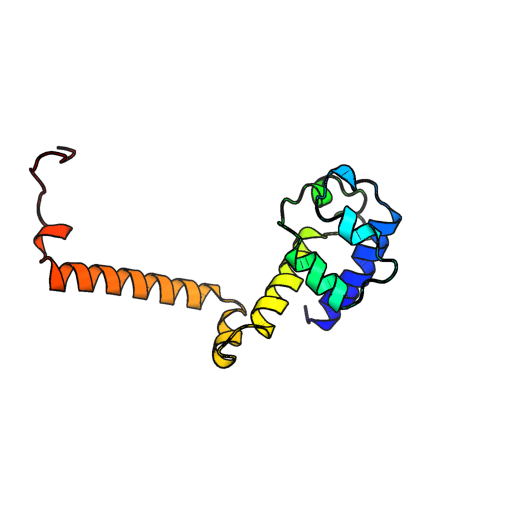9.355 3.251 1.00 92.19 83 GLU A CA 1
ATOM 658 C C . GLU A 1 83 ? 2.647 -10.449 2.556 1.00 92.19 83 GLU A C 1
ATOM 660 O O . GLU A 1 83 ? 3.097 -11.592 2.440 1.00 92.19 83 GLU A O 1
ATOM 665 N N . THR A 1 84 ? 1.475 -10.108 2.007 1.00 92.12 84 THR A N 1
ATOM 666 C CA . THR A 1 84 ? 0.684 -11.069 1.219 1.00 92.12 84 THR A CA 1
ATOM 667 C C . THR A 1 84 ? 1.411 -11.502 -0.052 1.00 92.12 84 THR A C 1
ATOM 669 O O . THR A 1 84 ? 1.438 -12.695 -0.349 1.00 92.12 84 THR A O 1
ATOM 672 N N . TYR A 1 85 ? 2.082 -10.583 -0.753 1.00 90.56 85 TYR A N 1
ATOM 673 C CA . TYR A 1 85 ? 2.863 -10.920 -1.949 1.00 90.56 85 TYR A CA 1
ATOM 674 C C . TYR A 1 85 ? 4.008 -11.865 -1.618 1.00 90.56 85 TYR A C 1
ATOM 676 O O . TYR A 1 85 ? 4.199 -12.869 -2.296 1.00 90.56 85 TYR A O 1
ATOM 684 N N . ARG A 1 86 ? 4.732 -11.595 -0.528 1.00 88.62 86 ARG A N 1
ATOM 685 C CA . ARG A 1 86 ? 5.795 -12.479 -0.045 1.00 88.62 86 ARG A CA 1
ATOM 686 C C . ARG A 1 86 ? 5.254 -13.885 0.229 1.00 88.62 86 ARG A C 1
ATOM 688 O O . ARG A 1 86 ? 5.825 -14.863 -0.250 1.00 88.62 86 ARG A O 1
ATOM 695 N N . ARG A 1 87 ? 4.150 -13.982 0.970 1.00 89.25 87 ARG A N 1
ATOM 696 C CA . ARG A 1 87 ? 3.539 -15.247 1.401 1.00 89.25 87 ARG A CA 1
ATOM 697 C C . ARG A 1 87 ? 2.997 -16.090 0.253 1.00 89.25 87 ARG A C 1
ATOM 699 O O . ARG A 1 87 ? 3.162 -17.304 0.278 1.00 89.25 87 ARG A O 1
ATOM 706 N N . TYR A 1 88 ? 2.331 -15.456 -0.707 1.00 90.12 88 TYR A N 1
ATOM 707 C CA . TYR A 1 88 ? 1.674 -16.142 -1.821 1.00 90.12 88 TYR A CA 1
ATOM 708 C C . TYR A 1 88 ? 2.517 -16.152 -3.103 1.00 90.12 88 TYR A C 1
ATOM 710 O O . TYR A 1 88 ? 2.039 -16.587 -4.147 1.00 90.12 88 TYR A O 1
ATOM 718 N N . SER A 1 89 ? 3.773 -15.695 -3.043 1.00 90.94 89 SER A N 1
ATOM 719 C CA . SER A 1 89 ? 4.689 -15.772 -4.181 1.00 90.94 89 SER A CA 1
ATOM 720 C C . SER A 1 89 ? 5.064 -17.218 -4.508 1.00 90.94 89 SER A C 1
ATOM 722 O O . SER A 1 89 ? 5.436 -18.010 -3.638 1.00 90.94 89 SER A O 1
ATOM 724 N N . TRP A 1 90 ? 5.011 -17.542 -5.798 1.00 88.81 90 TRP A N 1
ATOM 725 C CA . TRP A 1 90 ? 5.492 -18.803 -6.342 1.00 88.81 90 TRP A CA 1
ATOM 726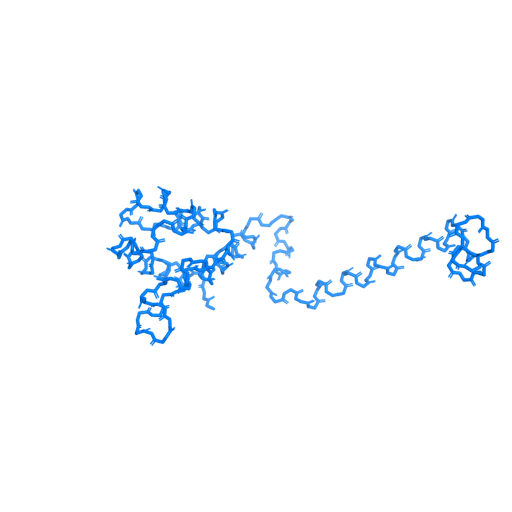 C C . TRP A 1 90 ? 6.479 -18.528 -7.486 1.00 88.81 90 TRP A C 1
ATOM 728 O O . TRP A 1 90 ? 6.178 -17.689 -8.336 1.00 88.81 90 TRP A O 1
ATOM 738 N N . PRO A 1 91 ? 7.637 -19.214 -7.545 1.00 90.75 91 PRO A N 1
ATOM 739 C CA . PRO A 1 91 ? 8.152 -20.193 -6.581 1.00 90.75 91 PRO A CA 1
ATOM 740 C C . PRO A 1 91 ? 8.662 -19.553 -5.275 1.00 90.75 91 PRO A C 1
ATOM 742 O O . PRO A 1 91 ? 9.258 -18.477 -5.278 1.00 90.75 91 PRO A O 1
ATOM 745 N N . ALA A 1 92 ? 8.486 -20.252 -4.146 1.00 86.94 92 ALA A N 1
ATOM 746 C CA . ALA A 1 92 ? 8.741 -19.719 -2.797 1.00 86.94 92 ALA A CA 1
ATOM 747 C C . ALA A 1 92 ? 10.191 -19.256 -2.548 1.00 86.94 92 ALA A C 1
ATOM 749 O O . ALA A 1 92 ? 10.431 -18.384 -1.713 1.00 86.94 92 ALA A O 1
ATOM 750 N N . ILE A 1 93 ? 11.162 -19.793 -3.291 1.00 87.06 93 ILE A N 1
ATOM 751 C CA . ILE A 1 93 ? 12.579 -19.392 -3.231 1.00 87.06 93 ILE A CA 1
ATOM 752 C C . ILE A 1 93 ? 12.746 -17.909 -3.607 1.00 87.06 93 ILE A C 1
ATOM 754 O O . ILE A 1 93 ? 13.593 -17.210 -3.054 1.00 87.06 93 ILE A O 1
ATOM 758 N N . LEU A 1 94 ? 11.888 -17.402 -4.494 1.00 86.75 94 LEU A N 1
ATOM 759 C CA . LEU A 1 94 ? 11.901 -16.011 -4.939 1.00 86.75 94 LEU A CA 1
ATOM 760 C C . LEU A 1 94 ? 11.186 -15.067 -3.962 1.00 86.75 94 LEU A C 1
ATOM 762 O O . LEU A 1 94 ? 11.318 -13.854 -4.094 1.00 86.75 94 LEU A O 1
ATOM 766 N N . SER A 1 95 ? 10.498 -15.576 -2.933 1.00 87.19 95 SER A N 1
ATOM 767 C CA . SER A 1 95 ? 9.804 -14.743 -1.934 1.00 87.19 95 SER A CA 1
ATOM 768 C C . SER A 1 95 ? 10.743 -13.765 -1.216 1.00 87.19 95 SER A C 1
ATOM 770 O O . SER A 1 95 ? 10.343 -12.665 -0.825 1.00 87.19 95 SER A O 1
ATOM 772 N N . ALA A 1 96 ? 12.020 -14.134 -1.072 1.00 84.00 96 ALA A N 1
ATOM 773 C CA . ALA A 1 96 ? 13.040 -13.291 -0.466 1.00 84.00 96 ALA A CA 1
ATOM 774 C C . ALA A 1 96 ? 13.305 -12.015 -1.278 1.00 84.00 96 ALA A C 1
ATOM 776 O O . ALA A 1 96 ? 13.601 -10.983 -0.673 1.00 84.00 96 ALA A O 1
ATOM 777 N N . LEU A 1 97 ? 13.121 -12.055 -2.606 1.00 85.38 97 LEU A N 1
ATOM 778 C CA . LEU A 1 97 ? 13.309 -10.898 -3.481 1.00 85.38 97 LEU A CA 1
ATOM 779 C C . LEU A 1 97 ? 12.349 -9.764 -3.143 1.00 85.38 97 LEU A C 1
ATOM 781 O O . LEU A 1 97 ? 12.705 -8.626 -3.387 1.00 85.38 97 LEU A O 1
ATOM 785 N N . PHE A 1 98 ? 11.189 -10.030 -2.531 1.00 82.94 98 PHE A N 1
ATOM 786 C CA . PHE A 1 98 ? 10.247 -8.985 -2.112 1.00 82.94 98 PHE A CA 1
ATOM 787 C C . PHE A 1 98 ? 10.720 -8.190 -0.881 1.00 82.94 98 PHE A C 1
ATOM 789 O O . PHE A 1 98 ? 10.183 -7.121 -0.591 1.00 82.94 98 PHE A O 1
ATOM 796 N N . LYS A 1 99 ? 11.739 -8.660 -0.145 1.00 77.06 99 LYS A N 1
ATOM 797 C CA . LYS A 1 99 ? 12.289 -7.953 1.024 1.00 77.06 99 LYS A CA 1
ATOM 798 C C . LYS A 1 99 ? 13.437 -7.043 0.592 1.00 77.06 99 LYS A C 1
ATOM 800 O O . LYS A 1 99 ? 14.508 -7.536 0.269 1.00 77.06 99 LYS A O 1
ATOM 805 N N . ARG A 1 100 ? 13.246 -5.717 0.670 1.00 73.81 100 ARG A N 1
ATOM 806 C CA . ARG A 1 100 ? 14.251 -4.710 0.244 1.00 73.81 100 ARG A CA 1
ATOM 807 C C . ARG A 1 100 ? 14.737 -4.983 -1.188 1.00 73.81 100 ARG A C 1
ATOM 809 O O . ARG A 1 100 ? 15.925 -5.132 -1.454 1.00 73.81 100 ARG A O 1
ATOM 816 N N . ASN A 1 101 ? 13.771 -5.047 -2.096 1.00 82.69 101 ASN A N 1
ATOM 817 C CA . ASN A 1 101 ? 13.925 -5.509 -3.472 1.00 82.69 101 ASN A CA 1
ATOM 818 C C . ASN A 1 101 ? 14.659 -4.539 -4.412 1.00 82.69 101 ASN A C 1
ATOM 820 O O . ASN A 1 101 ? 14.952 -4.925 -5.538 1.00 82.69 101 ASN A O 1
ATOM 824 N N . GLY A 1 102 ? 14.962 -3.310 -3.980 1.00 88.00 102 GLY A N 1
ATOM 825 C CA . GLY A 1 102 ? 15.489 -2.255 -4.854 1.00 88.00 102 GLY A CA 1
ATOM 826 C C . GLY A 1 102 ? 16.708 -2.685 -5.672 1.00 88.00 102 GLY A C 1
ATOM 827 O O . GLY A 1 102 ? 16.708 -2.533 -6.885 1.00 88.00 102 GLY A O 1
ATOM 828 N N . LEU A 1 103 ? 17.705 -3.312 -5.039 1.00 89.31 103 LEU A N 1
ATOM 829 C CA . LEU A 1 103 ? 18.903 -3.779 -5.745 1.00 89.31 103 LEU A CA 1
ATOM 830 C C . LEU A 1 103 ? 18.588 -4.885 -6.761 1.00 89.31 103 LEU A C 1
ATOM 832 O O . LEU A 1 103 ? 19.078 -4.842 -7.885 1.00 89.31 103 LEU A O 1
ATOM 836 N N . ALA A 1 104 ? 17.746 -5.850 -6.388 1.00 90.19 104 ALA A N 1
ATOM 837 C CA . ALA A 1 104 ? 17.356 -6.927 -7.290 1.00 90.19 104 ALA A CA 1
ATOM 838 C C . ALA A 1 104 ? 16.572 -6.396 -8.497 1.00 90.19 104 ALA A C 1
ATOM 840 O O . ALA A 1 104 ? 16.877 -6.760 -9.627 1.00 90.19 104 ALA A O 1
ATOM 841 N N . VAL A 1 105 ? 15.613 -5.495 -8.267 1.00 92.06 105 VAL A N 1
ATOM 842 C CA . VAL A 1 105 ? 14.831 -4.848 -9.329 1.00 92.06 105 VAL A CA 1
ATOM 843 C C . VAL A 1 105 ? 15.750 -4.078 -10.272 1.00 92.06 105 VAL A C 1
ATOM 845 O O . VAL A 1 105 ? 15.648 -4.258 -11.484 1.00 92.06 105 VAL A O 1
ATOM 848 N N . THR A 1 106 ? 16.686 -3.284 -9.744 1.00 94.69 106 THR A N 1
ATOM 849 C CA . THR A 1 106 ? 17.649 -2.541 -10.566 1.00 94.69 106 THR A CA 1
ATOM 850 C C . THR A 1 106 ? 18.502 -3.477 -11.419 1.00 94.69 106 THR A C 1
ATOM 852 O O . THR A 1 106 ? 18.608 -3.265 -12.625 1.00 94.69 106 THR A O 1
ATOM 855 N N . LEU A 1 107 ? 19.070 -4.535 -10.831 1.00 94.94 107 LEU A N 1
ATOM 856 C CA . LEU A 1 107 ? 19.916 -5.484 -11.561 1.00 94.94 107 LEU A CA 1
ATOM 857 C C . LEU A 1 107 ? 19.140 -6.258 -12.631 1.00 94.94 107 LEU A C 1
ATOM 859 O O . LEU A 1 107 ? 19.616 -6.371 -13.757 1.00 94.94 107 LEU A O 1
ATOM 863 N N . ILE A 1 108 ? 17.943 -6.757 -12.307 1.00 94.62 108 ILE A N 1
ATOM 864 C CA . ILE A 1 108 ? 17.084 -7.477 -13.259 1.00 94.62 108 ILE A CA 1
ATOM 865 C C . ILE A 1 108 ? 16.691 -6.553 -14.415 1.00 94.62 108 ILE A C 1
ATOM 867 O O . ILE A 1 108 ? 16.769 -6.957 -15.571 1.00 94.62 108 ILE A O 1
ATOM 871 N N . THR A 1 109 ? 16.322 -5.306 -14.117 1.00 96.62 109 THR A N 1
ATOM 872 C CA . THR A 1 109 ? 15.936 -4.324 -15.141 1.00 96.62 109 THR A CA 1
ATOM 873 C C . THR A 1 109 ? 17.115 -3.981 -16.046 1.00 96.62 109 THR A C 1
ATOM 875 O O . THR A 1 109 ? 16.979 -4.013 -17.266 1.00 96.62 109 THR A O 1
ATOM 878 N N . ALA A 1 110 ? 18.292 -3.713 -15.473 1.00 97.88 110 ALA A N 1
ATOM 879 C CA . ALA A 1 110 ? 19.504 -3.448 -16.242 1.00 97.88 110 ALA A CA 1
ATOM 880 C C . ALA A 1 110 ? 19.887 -4.645 -17.128 1.00 97.88 110 ALA A C 1
ATOM 882 O O . ALA A 1 110 ? 20.158 -4.468 -18.313 1.00 97.88 110 ALA A O 1
ATOM 883 N N . ALA A 1 111 ? 19.850 -5.866 -16.586 1.00 98.00 111 ALA A N 1
ATOM 884 C CA . ALA A 1 111 ? 20.145 -7.077 -17.345 1.00 98.00 111 ALA A CA 1
ATOM 885 C C . ALA A 1 111 ? 19.132 -7.312 -18.476 1.00 98.00 111 ALA A C 1
ATOM 887 O O . ALA A 1 111 ? 19.532 -7.673 -19.580 1.00 98.00 111 ALA A O 1
ATOM 888 N N . ALA A 1 112 ? 17.841 -7.064 -18.237 1.00 97.94 112 ALA A N 1
ATOM 889 C CA . ALA A 1 112 ? 16.803 -7.167 -19.259 1.00 97.94 112 ALA A CA 1
ATOM 890 C C . ALA A 1 112 ? 17.017 -6.153 -20.393 1.00 97.94 112 ALA A C 1
ATOM 892 O O . ALA A 1 112 ? 16.953 -6.527 -21.560 1.00 97.94 112 ALA A O 1
ATOM 893 N N . LEU A 1 113 ? 17.338 -4.895 -20.069 1.00 97.56 113 LEU A N 1
ATOM 894 C CA . LEU A 1 113 ? 17.646 -3.870 -21.071 1.00 97.56 113 LEU A CA 1
ATOM 895 C C . LEU A 1 113 ? 18.880 -4.241 -21.900 1.00 97.56 113 LEU A C 1
ATOM 897 O O . LEU A 1 113 ? 18.832 -4.184 -23.126 1.00 97.56 113 LEU A O 1
ATOM 901 N N . LEU A 1 114 ? 19.964 -4.676 -21.250 1.00 97.25 114 LEU A N 1
ATOM 902 C CA . LEU A 1 114 ? 21.177 -5.123 -21.940 1.00 97.25 114 LEU A CA 1
ATOM 903 C C . LEU A 1 114 ? 20.910 -6.335 -22.836 1.00 97.25 114 LEU A C 1
ATOM 905 O O . LEU A 1 114 ? 21.385 -6.372 -23.967 1.00 97.25 114 LEU A O 1
ATOM 909 N N . MET A 1 115 ? 20.126 -7.302 -22.357 1.00 97.69 115 MET A N 1
ATOM 910 C CA . MET A 1 115 ? 19.726 -8.470 -23.138 1.00 97.69 115 MET A CA 1
ATOM 911 C C . MET A 1 115 ? 18.923 -8.054 -24.371 1.00 97.69 115 MET A C 1
ATOM 913 O O . MET A 1 115 ? 19.226 -8.511 -25.467 1.00 97.69 115 MET A O 1
ATOM 917 N N . ILE A 1 116 ? 17.935 -7.168 -24.217 1.00 96.12 116 ILE A N 1
ATOM 918 C CA . ILE A 1 116 ? 17.134 -6.667 -25.340 1.00 96.12 116 ILE A CA 1
ATOM 919 C C . ILE A 1 116 ? 18.036 -5.980 -26.369 1.00 96.12 116 ILE A C 1
ATOM 921 O O . ILE A 1 116 ? 17.961 -6.311 -27.549 1.00 96.12 116 ILE A O 1
ATOM 925 N N . LEU A 1 117 ? 18.924 -5.080 -25.938 1.00 94.94 117 LEU A N 1
ATOM 926 C CA . LEU A 1 117 ? 19.854 -4.393 -26.839 1.00 94.94 117 LEU A CA 1
ATOM 927 C C . LEU A 1 117 ? 20.784 -5.377 -27.562 1.00 94.94 117 LEU A C 1
ATOM 929 O O . LEU A 1 117 ? 20.966 -5.269 -28.773 1.00 94.94 117 LEU A O 1
ATOM 933 N N . ALA A 1 118 ? 21.321 -6.373 -26.853 1.00 94.56 118 ALA A N 1
ATOM 934 C CA . ALA A 1 118 ? 22.155 -7.414 -27.446 1.00 94.56 118 ALA A CA 1
ATOM 935 C C . ALA A 1 118 ? 21.389 -8.254 -28.481 1.00 94.56 118 ALA A C 1
ATOM 937 O O . ALA A 1 118 ? 21.926 -8.553 -29.546 1.00 94.56 118 ALA A O 1
ATOM 938 N N . LEU A 1 119 ? 20.126 -8.596 -28.208 1.00 95.56 119 LEU A N 1
ATOM 939 C CA . LEU A 1 119 ? 19.268 -9.317 -29.151 1.00 95.56 119 LEU A CA 1
ATOM 940 C C . LEU A 1 119 ? 18.969 -8.470 -30.396 1.00 95.56 119 LEU A C 1
ATOM 942 O O . LEU A 1 119 ? 19.038 -8.986 -31.509 1.00 95.56 119 LEU A O 1
ATOM 946 N N . VAL A 1 120 ? 18.693 -7.171 -30.240 1.00 95.06 120 VAL A N 1
ATOM 947 C CA . VAL A 1 120 ? 18.502 -6.259 -31.382 1.00 95.06 120 VAL A CA 1
ATOM 948 C C . VAL A 1 120 ? 19.759 -6.223 -32.252 1.00 95.06 120 VAL A C 1
ATOM 950 O O . VAL A 1 120 ? 19.657 -6.415 -33.461 1.00 95.06 120 VAL A O 1
ATOM 953 N N . LEU A 1 121 ? 20.937 -6.059 -31.646 1.00 92.88 121 LEU A N 1
ATOM 954 C CA . LEU A 1 121 ? 22.213 -6.064 -32.366 1.00 92.88 121 LEU A CA 1
ATOM 955 C C . LEU A 1 121 ? 22.461 -7.388 -33.101 1.00 92.88 121 LEU A C 1
ATOM 957 O O . LEU A 1 121 ? 22.875 -7.373 -34.258 1.00 92.88 121 LEU A O 1
ATOM 961 N N . ALA A 1 122 ? 22.173 -8.521 -32.457 1.00 93.25 122 ALA A N 1
ATOM 962 C CA . ALA A 1 122 ? 22.390 -9.844 -33.035 1.00 93.25 122 ALA A CA 1
ATOM 963 C C . ALA A 1 122 ? 21.450 -10.152 -34.213 1.00 93.25 122 ALA A C 1
ATOM 965 O O . ALA A 1 122 ? 21.882 -10.752 -35.194 1.00 93.25 122 ALA A O 1
ATOM 966 N N . PHE A 1 123 ? 20.175 -9.757 -34.130 1.00 94.56 123 PHE A N 1
ATOM 967 C CA . PHE A 1 123 ? 19.159 -10.133 -35.123 1.00 94.56 123 PHE A CA 1
ATOM 968 C C . PHE A 1 123 ? 18.860 -9.062 -36.176 1.00 94.56 123 PHE A C 1
ATOM 970 O O . PHE A 1 123 ? 18.357 -9.394 -37.248 1.00 94.56 123 PHE A O 1
ATOM 977 N N . ARG A 1 124 ? 19.105 -7.780 -35.884 1.00 90.62 124 ARG A N 1
ATOM 978 C CA . ARG A 1 124 ? 18.792 -6.657 -36.788 1.00 90.62 124 ARG A CA 1
ATOM 979 C C . ARG A 1 124 ? 20.036 -5.923 -37.290 1.00 90.62 124 ARG A C 1
ATOM 981 O O . ARG A 1 124 ? 19.909 -5.105 -38.194 1.00 90.62 124 ARG A O 1
ATOM 988 N N . GLY A 1 125 ? 21.211 -6.249 -36.752 1.00 85.50 125 GLY A N 1
ATOM 989 C CA . GLY A 1 125 ? 22.472 -5.598 -37.092 1.00 85.50 125 GLY A CA 1
ATOM 990 C C . GLY A 1 125 ? 22.694 -4.291 -36.328 1.00 85.50 125 GLY A C 1
ATOM 991 O O . GLY A 1 125 ? 21.780 -3.722 -35.727 1.00 85.50 125 GLY A O 1
ATOM 992 N N . SER A 1 126 ? 23.939 -3.811 -36.346 1.00 85.38 126 SER A N 1
ATOM 993 C CA . SER A 1 126 ? 24.358 -2.579 -35.662 1.00 85.38 126 SER A CA 1
ATOM 994 C C . SER A 1 126 ? 23.695 -1.322 -36.212 1.00 85.38 126 SER A C 1
ATOM 996 O O . SER A 1 126 ? 23.510 -0.357 -35.473 1.00 85.38 126 SER A O 1
ATOM 998 N N . ASP A 1 127 ? 23.307 -1.340 -37.485 1.00 83.31 127 ASP A N 1
ATOM 999 C CA . ASP A 1 127 ? 22.817 -0.158 -38.197 1.00 83.31 127 ASP A CA 1
ATOM 1000 C C . ASP A 1 127 ? 21.485 0.346 -37.637 1.00 83.31 127 ASP A C 1
ATOM 1002 O O . ASP A 1 127 ? 21.171 1.526 -37.733 1.00 83.31 127 ASP A O 1
ATOM 1006 N N . VAL A 1 128 ? 20.718 -0.526 -36.980 1.00 85.25 128 VAL A N 1
ATOM 1007 C CA . VAL A 1 128 ? 19.455 -0.150 -36.333 1.00 85.25 128 VAL A CA 1
ATOM 1008 C C . VAL A 1 128 ? 19.665 0.718 -35.088 1.00 85.25 128 VAL A C 1
ATOM 1010 O O . VAL A 1 128 ? 18.756 1.449 -34.713 1.00 85.25 128 VAL A O 1
ATOM 1013 N N . LEU A 1 129 ? 20.832 0.645 -34.439 1.00 81.44 129 LEU A N 1
ATOM 1014 C CA . LEU A 1 129 ? 21.120 1.405 -33.215 1.00 81.44 129 LEU A CA 1
ATOM 1015 C C . LEU A 1 129 ? 22.209 2.466 -33.393 1.00 81.44 129 LEU A C 1
ATOM 1017 O O . LEU A 1 129 ? 22.247 3.421 -32.621 1.00 81.44 129 LEU A O 1
ATOM 1021 N N . LEU A 1 130 ? 23.126 2.272 -34.343 1.00 84.75 130 LEU A N 1
ATOM 1022 C CA . LEU A 1 130 ? 24.362 3.051 -34.447 1.00 84.75 130 LEU A CA 1
ATOM 1023 C C . LEU A 1 130 ? 24.511 3.807 -35.774 1.00 84.75 130 LEU A C 1
ATOM 1025 O O . LEU A 1 130 ? 25.439 4.606 -35.890 1.00 84.75 130 LEU A O 1
ATOM 1029 N N . ALA A 1 131 ? 23.644 3.576 -36.766 1.00 83.00 131 ALA A N 1
ATOM 1030 C CA . ALA A 1 131 ? 23.705 4.313 -38.026 1.00 83.00 131 ALA A CA 1
ATOM 1031 C C . ALA A 1 131 ? 22.890 5.612 -37.975 1.00 83.00 131 ALA A C 1
ATOM 1033 O O . ALA A 1 131 ? 21.953 5.775 -37.195 1.00 83.00 131 ALA A O 1
ATOM 1034 N N . THR A 1 132 ? 23.234 6.545 -38.857 1.00 81.19 132 THR A N 1
ATOM 1035 C CA . THR A 1 132 ? 22.425 7.733 -39.127 1.00 81.19 132 THR A CA 1
ATOM 1036 C C . THR A 1 132 ? 21.189 7.348 -39.941 1.00 81.19 132 THR A C 1
ATOM 1038 O O . THR A 1 132 ? 21.287 6.900 -41.083 1.00 81.19 132 THR A O 1
ATOM 1041 N N . HIS A 1 133 ? 20.004 7.527 -39.360 1.00 81.12 133 HIS A N 1
ATOM 1042 C CA . HIS A 1 133 ? 18.735 7.222 -40.021 1.00 81.12 133 HIS A CA 1
ATOM 1043 C C . HIS A 1 133 ? 18.268 8.421 -40.861 1.00 81.12 133 HIS A C 1
ATOM 1045 O O . HIS A 1 133 ? 17.788 9.395 -40.300 1.00 81.12 133 HIS A O 1
ATOM 1051 N N . LEU A 1 134 ? 18.400 8.341 -42.191 1.00 81.50 134 LEU A N 1
ATOM 1052 C CA . LEU A 1 134 ? 18.023 9.402 -43.151 1.00 81.50 134 LEU A CA 1
ATOM 1053 C C . LEU A 1 134 ? 16.731 9.082 -43.942 1.00 81.50 134 LEU A C 1
ATOM 1055 O O . LEU A 1 134 ? 16.522 9.587 -45.042 1.00 81.50 134 LEU A O 1
ATOM 1059 N N . GLY A 1 135 ? 15.905 8.161 -43.436 1.00 78.94 135 GLY A N 1
ATOM 1060 C CA . GLY A 1 135 ? 14.692 7.677 -44.109 1.00 78.94 135 GLY A CA 1
ATOM 1061 C C . GLY A 1 135 ? 13.432 8.497 -43.807 1.00 78.94 135 GLY A C 1
ATOM 1062 O O . GLY A 1 135 ? 13.432 9.389 -42.963 1.00 78.94 135 GLY A O 1
ATOM 1063 N N . GLU A 1 136 ? 12.327 8.157 -44.473 1.00 76.50 136 GLU A N 1
ATOM 1064 C CA . GLU A 1 136 ? 11.018 8.783 -44.248 1.00 76.50 136 GLU A CA 1
ATOM 1065 C C . GLU A 1 136 ? 10.568 8.583 -42.785 1.00 76.50 136 GLU A C 1
ATOM 1067 O O . GLU A 1 136 ? 10.473 7.454 -42.301 1.00 76.50 136 GLU A O 1
ATOM 1072 N N . GLY A 1 137 ? 10.350 9.685 -42.057 1.00 74.44 137 GLY A N 1
ATOM 1073 C CA . GLY A 1 137 ? 10.073 9.681 -40.612 1.00 74.44 137 GLY A CA 1
ATOM 1074 C C . GLY A 1 137 ? 11.286 9.947 -39.707 1.00 74.44 137 GLY A C 1
ATOM 1075 O O . GLY A 1 137 ? 11.126 9.972 -38.485 1.00 74.44 137 GLY A O 1
ATOM 1076 N N . ALA A 1 138 ? 12.480 10.176 -40.264 1.00 77.88 138 ALA A N 1
ATOM 1077 C CA . ALA A 1 138 ? 13.598 10.738 -39.512 1.00 77.88 138 ALA A CA 1
ATOM 1078 C C . ALA A 1 138 ? 13.284 12.182 -39.078 1.00 77.88 138 ALA A C 1
ATOM 1080 O O . ALA A 1 138 ? 12.681 12.955 -39.820 1.00 77.88 138 ALA A O 1
ATOM 1081 N N . PHE A 1 139 ? 13.674 12.541 -37.851 1.00 68.50 139 PHE A N 1
ATOM 1082 C CA . PHE A 1 139 ? 13.449 13.887 -37.305 1.00 68.50 139 PHE A CA 1
ATOM 1083 C C . PHE A 1 139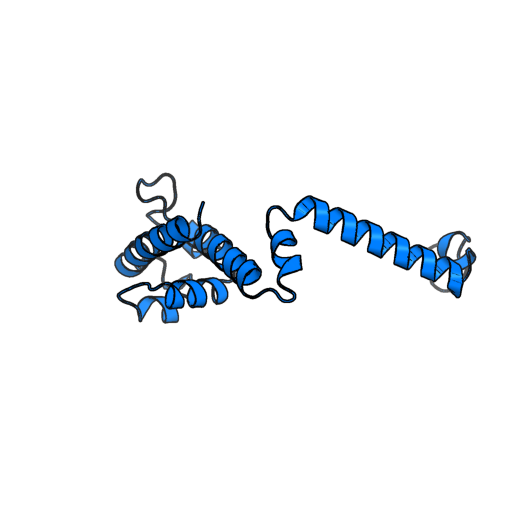 ? 14.323 14.968 -37.973 1.00 68.50 139 PHE A C 1
ATOM 1085 O O . PHE A 1 139 ? 14.071 16.154 -37.758 1.00 68.50 139 PHE A O 1
ATOM 1092 N N . TYR A 1 140 ? 15.338 14.564 -38.745 1.00 60.19 140 TYR A N 1
ATOM 1093 C CA . TYR A 1 140 ? 16.266 15.409 -39.500 1.00 60.19 140 TYR A CA 1
ATOM 1094 C C . TYR A 1 140 ? 16.625 14.761 -40.836 1.00 60.19 140 TYR A C 1
ATOM 1096 O O . TYR A 1 140 ? 16.794 13.520 -40.858 1.00 60.19 140 TYR A O 1
#

Radius of gyration: 23.16 Å; Cα contacts (8 Å, |Δi|>4): 109; chains: 1; bounding box: 44×36×64 Å

Solvent-accessible surface area (backb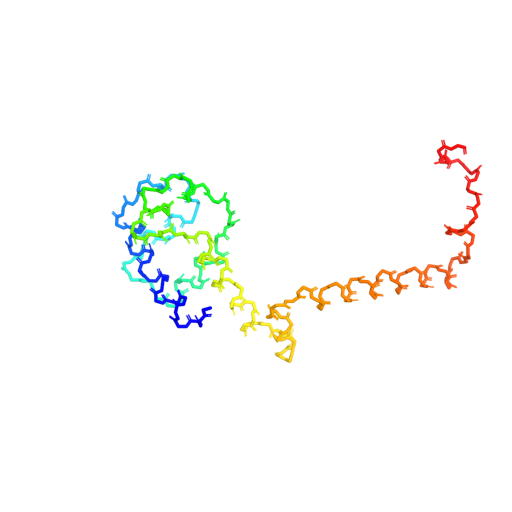one atoms only — not comparable to full-atom values): 8269 Å² total; per-residue (Å²): 131,55,72,68,54,50,49,55,50,45,34,54,45,50,51,54,47,65,72,62,50,82,37,45,94,60,33,91,51,35,77,69,54,65,79,50,92,68,62,46,72,67,52,51,55,50,51,19,71,61,54,81,68,82,48,52,43,46,78,58,37,90,39,21,71,90,38,94,77,48,42,49,64,48,63,52,27,52,55,52,36,51,52,50,52,36,72,72,35,80,64,63,84,57,26,61,54,71,62,85,31,64,65,59,52,52,51,53,50,52,51,50,53,52,50,51,53,50,50,45,40,73,77,66,37,58,61,79,79,73,50,89,66,78,54,97,86,44,98,101

Secondary structure (DSSP, 8-state):
--HHHHHHHHHHHHHHHHHH-TTGGG-TTHHHHTT-SS--HHHHHHHHHH-----HHHHT-TTSTTSTT---HHHHHHHHHHHHHHHH-SSGGGGGGGSSTHHHHHHHHHHHHHHHHHHHHHHH-THHHHS---STT---

Foldseek 3Di:
DDPVVLQVLLQLLLQVCLVVVQCLVVFPLNVVSNVDPTCDLVNLLVSLVVDPLPCSCQVRDPCDPPHPNNRDVSVSSPVSPLVVCLVPDPPNVCSVCSPVVVVVVVVVVVVVVVVVVVVCCVPVNPCVPPNDDPDDPDPD